Protein AF-A0A5B0M460-F1 (afdb_monomer_lite)

Secondary structure (DSSP, 8-state):
----------SSPPPPP---TTS-HHHHHHHHHHHHHHHS--------------------------SSGGG-SS---PPPHHHHHHHHTTT---

Organism: NCBI:txid56615

Radius of gyration: 22.81 Å; chains: 1; bounding box: 42×36×59 Å

InterPro domains:
  IPR020373 Alpha-ketoglutarate dehydrogenase component 4/YMR-31 [PF10937] (1-92)

Foldseek 3Di:
DDDDPDDPDDPDDDPDDADDPPDDPVCNVCVVVVVVCVVPVDPDDDDDDDDDDDPCPPCPPDPDDDPDPVPDPDDDDDDDPVVVCCVVVVNPDD

Structure (mmCIF, N/CA/C/O backbone):
data_AF-A0A5B0M460-F1
#
_entry.id   AF-A0A5B0M460-F1
#
loop_
_atom_site.group_PDB
_atom_site.id
_atom_site.type_symbol
_atom_site.label_atom_id
_atom_site.label_alt_id
_atom_site.label_comp_id
_atom_site.label_asym_id
_atom_site.label_entity_id
_atom_site.label_seq_id
_atom_site.pdbx_PDB_ins_code
_atom_site.Cartn_x
_atom_site.Cartn_y
_atom_site.Cartn_z
_atom_site.occupancy
_atom_site.B_iso_or_equiv
_atom_site.auth_seq_id
_atom_site.auth_comp_id
_atom_site.auth_asym_id
_atom_site.auth_atom_id
_atom_site.pdbx_PDB_model_num
ATOM 1 N N . MET A 1 1 ? 23.483 11.017 -13.595 1.00 55.34 1 MET A N 1
ATOM 2 C CA . MET A 1 1 ? 22.578 11.883 -12.805 1.00 55.34 1 MET A CA 1
ATOM 3 C C . MET A 1 1 ? 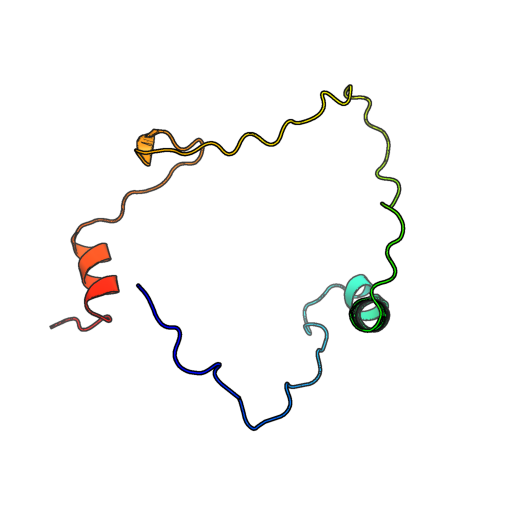21.159 11.689 -13.324 1.00 55.34 1 MET A C 1
ATOM 5 O O . MET A 1 1 ? 20.916 11.999 -14.481 1.00 55.34 1 MET A O 1
ATOM 9 N N . ILE A 1 2 ? 20.259 11.092 -12.536 1.00 64.81 2 ILE A N 1
ATOM 10 C CA . ILE A 1 2 ? 18.874 10.811 -12.959 1.00 64.81 2 ILE A CA 1
ATOM 11 C C . ILE A 1 2 ? 18.031 12.067 -12.716 1.00 64.81 2 ILE A C 1
ATOM 13 O O . ILE A 1 2 ? 18.000 12.589 -11.604 1.00 64.81 2 ILE A O 1
ATOM 17 N N . ARG A 1 3 ? 17.373 12.571 -13.764 1.00 67.19 3 ARG A N 1
ATOM 18 C CA . ARG A 1 3 ? 16.444 13.706 -13.694 1.00 67.19 3 ARG A CA 1
ATOM 19 C C . ARG A 1 3 ? 15.023 13.155 -13.697 1.00 67.19 3 ARG A C 1
ATOM 21 O O . ARG A 1 3 ? 14.593 12.585 -14.695 1.00 67.19 3 ARG A O 1
ATOM 28 N N . PHE A 1 4 ? 14.301 13.315 -12.594 1.00 69.00 4 PHE A N 1
ATOM 29 C CA . PHE A 1 4 ? 12.894 12.928 -12.525 1.00 69.00 4 PHE A CA 1
ATOM 30 C C . PHE A 1 4 ? 12.051 13.935 -13.318 1.00 69.00 4 PHE A C 1
ATOM 32 O O . PHE A 1 4 ? 11.805 15.049 -12.858 1.00 69.00 4 PHE A O 1
ATOM 39 N N . LEU A 1 5 ? 11.643 13.557 -14.531 1.00 63.31 5 LEU A N 1
ATOM 40 C CA . LEU A 1 5 ? 10.677 14.312 -15.327 1.00 63.31 5 LEU A CA 1
ATOM 41 C C . LEU A 1 5 ? 9.274 14.133 -14.726 1.00 63.31 5 LEU A C 1
ATOM 43 O O . LEU A 1 5 ? 8.813 13.003 -14.626 1.00 63.31 5 LEU A O 1
ATOM 47 N N . GLY A 1 6 ? 8.625 15.246 -14.364 1.00 65.19 6 GLY A N 1
ATOM 48 C CA . GLY A 1 6 ? 7.171 15.396 -14.195 1.00 65.19 6 GLY A CA 1
ATOM 49 C C . GLY A 1 6 ? 6.477 14.427 -13.227 1.00 65.19 6 GLY A C 1
ATOM 50 O O . GLY A 1 6 ? 6.263 13.256 -13.529 1.00 65.19 6 GLY A O 1
ATOM 51 N N . LYS A 1 7 ? 6.016 14.926 -12.073 1.00 69.62 7 LYS A N 1
ATOM 52 C CA . LYS A 1 7 ? 5.036 14.196 -11.250 1.00 69.62 7 LYS A CA 1
ATOM 53 C C . LYS A 1 7 ? 3.800 13.919 -12.118 1.00 69.62 7 LYS A C 1
ATOM 55 O O . LYS A 1 7 ? 3.296 14.840 -12.751 1.00 69.62 7 LYS A O 1
ATOM 60 N N . ARG A 1 8 ? 3.317 12.671 -12.150 1.00 68.50 8 ARG A N 1
ATOM 61 C CA . ARG A 1 8 ? 2.033 12.338 -12.788 1.00 68.50 8 ARG A CA 1
ATOM 62 C C . ARG A 1 8 ? 0.942 13.117 -12.051 1.00 68.50 8 ARG A C 1
ATOM 64 O O . ARG A 1 8 ? 0.659 12.811 -10.895 1.00 68.50 8 ARG A O 1
ATOM 71 N N . VAL A 1 9 ? 0.411 14.156 -12.688 1.00 64.19 9 VAL A N 1
ATOM 72 C CA . VAL A 1 9 ? -0.773 14.876 -12.219 1.00 64.19 9 VAL A CA 1
ATOM 73 C C . VAL A 1 9 ? -1.963 14.130 -12.801 1.00 64.19 9 VAL A C 1
ATOM 75 O O . VAL A 1 9 ? -2.077 14.004 -14.016 1.00 64.19 9 VAL A O 1
ATOM 78 N N . TYR A 1 10 ? -2.788 13.553 -11.935 1.00 68.38 10 TYR A N 1
ATOM 79 C CA . TYR A 1 10 ? -4.071 12.999 -12.345 1.00 68.38 10 TYR A CA 1
ATOM 80 C C . TYR A 1 10 ? -5.093 14.135 -12.274 1.00 68.38 10 TYR A C 1
ATOM 82 O O . TYR A 1 10 ? -5.258 14.733 -11.214 1.00 68.38 10 TYR A O 1
ATOM 90 N N . ASP A 1 11 ? -5.756 14.436 -13.391 1.00 71.31 11 ASP A N 1
ATOM 91 C CA . ASP A 1 11 ? -6.708 15.556 -13.494 1.00 71.31 11 ASP A CA 1
ATOM 92 C C . ASP A 1 11 ? -8.014 15.323 -12.713 1.00 71.31 11 ASP A C 1
ATOM 94 O O . ASP A 1 11 ? -8.810 16.243 -12.524 1.00 71.31 11 ASP A O 1
ATOM 98 N N . SER A 1 12 ? -8.257 14.098 -12.237 1.00 77.31 12 SER A N 1
ATOM 99 C CA . SER A 1 12 ? -9.439 13.760 -11.447 1.00 77.31 12 SER A CA 1
ATOM 100 C C . SER A 1 12 ? -9.157 13.826 -9.943 1.00 77.31 12 SER A C 1
ATOM 102 O O . SER A 1 12 ? -8.138 13.287 -9.495 1.00 77.31 12 SER A O 1
ATOM 104 N N . PRO A 1 13 ? -10.079 14.373 -9.130 1.00 74.81 13 PRO A N 1
ATOM 105 C CA . PRO A 1 13 ? -9.982 14.257 -7.683 1.00 74.81 13 PRO A CA 1
ATOM 106 C C . PRO A 1 13 ? -9.957 12.777 -7.285 1.00 74.81 13 PRO A C 1
ATOM 108 O O . PRO A 1 13 ? -10.717 11.969 -7.822 1.00 74.81 13 PRO A O 1
ATOM 111 N N . SER A 1 14 ? -9.076 12.418 -6.347 1.00 72.12 14 SER A N 1
ATOM 112 C CA . SER A 1 14 ? -9.044 11.061 -5.795 1.00 72.12 14 SER A CA 1
ATOM 113 C C . SER A 1 14 ? -10.436 10.690 -5.275 1.00 72.12 14 SER A C 1
ATOM 115 O O . SER A 1 14 ? -11.057 11.516 -4.595 1.00 72.12 14 SER A O 1
ATOM 117 N N . PRO A 1 15 ? -10.923 9.463 -5.536 1.00 76.56 15 PRO A N 1
ATOM 118 C CA . PRO A 1 15 ? -12.167 8.997 -4.945 1.00 76.56 15 PRO A CA 1
ATOM 119 C C . PRO A 1 15 ? -12.087 9.084 -3.418 1.00 76.56 15 PRO A C 1
ATOM 121 O O . PRO A 1 15 ? -11.011 8.953 -2.823 1.00 76.56 15 PRO A O 1
ATOM 124 N N . ALA A 1 16 ? -13.236 9.326 -2.784 1.00 80.50 16 ALA A N 1
ATOM 125 C CA . ALA A 1 16 ? -13.325 9.369 -1.334 1.00 80.50 16 ALA A CA 1
ATOM 126 C C . ALA A 1 16 ? -12.875 8.024 -0.747 1.00 80.50 16 ALA A C 1
ATOM 128 O O . ALA A 1 16 ? -13.313 6.962 -1.193 1.00 80.50 16 ALA A O 1
ATOM 129 N N . ALA A 1 17 ? -12.004 8.071 0.260 1.00 80.75 17 ALA A N 1
ATOM 130 C CA . ALA A 1 17 ? -11.607 6.876 0.986 1.00 80.75 17 ALA A CA 1
ATOM 131 C C . ALA A 1 17 ? -12.842 6.278 1.680 1.00 80.75 17 ALA A C 1
ATOM 133 O O . ALA A 1 17 ? -13.532 6.969 2.430 1.00 80.75 17 ALA A O 1
ATOM 134 N N . THR A 1 18 ? -13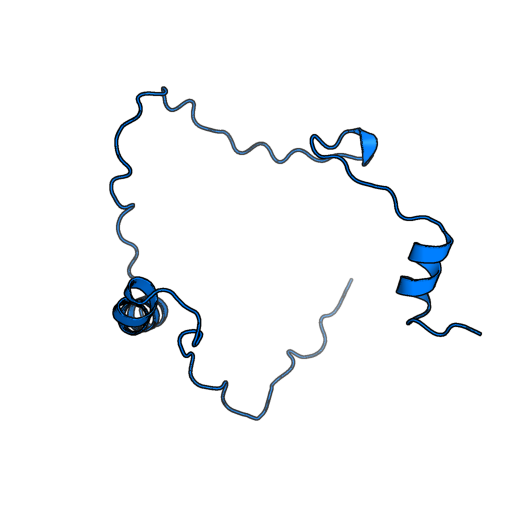.118 5.002 1.420 1.00 83.88 18 THR A N 1
ATOM 135 C CA . THR A 1 18 ? -14.236 4.247 2.003 1.00 83.88 18 THR A CA 1
ATOM 136 C C . THR A 1 18 ? -13.711 2.966 2.645 1.00 83.88 18 THR A C 1
ATOM 138 O O . THR A 1 18 ? -12.667 2.447 2.246 1.00 83.88 18 THR A O 1
ATOM 141 N N . SER A 1 19 ? -14.399 2.475 3.678 1.00 84.88 19 SER A N 1
ATOM 142 C CA . SER A 1 19 ? -14.061 1.192 4.293 1.00 84.88 19 SER A CA 1
ATOM 143 C C . SER A 1 19 ? -14.418 0.045 3.345 1.00 84.88 19 SER A C 1
ATOM 145 O O . SER A 1 19 ? -15.395 0.107 2.597 1.00 84.88 19 SER A O 1
ATOM 147 N N . HIS A 1 20 ? -13.617 -1.020 3.367 1.00 81.75 20 HIS A N 1
ATOM 148 C CA . HIS A 1 20 ? -13.871 -2.187 2.527 1.00 81.75 20 HIS A CA 1
ATOM 149 C C . HIS A 1 20 ? -15.191 -2.868 2.948 1.00 81.75 20 HIS A C 1
ATOM 151 O O . HIS A 1 20 ? -15.441 -2.996 4.150 1.00 81.75 20 HIS A O 1
ATOM 157 N N . PRO A 1 21 ? -16.029 -3.364 2.016 1.00 82.31 21 PRO A N 1
ATOM 158 C CA . PRO A 1 21 ? -17.318 -3.976 2.364 1.00 82.31 21 PRO A CA 1
ATOM 159 C C . PRO A 1 21 ? -17.179 -5.204 3.282 1.00 82.31 21 PRO A C 1
ATOM 161 O O . PRO A 1 21 ? -18.015 -5.428 4.156 1.00 82.31 21 PRO A O 1
ATOM 164 N N . LEU A 1 22 ? -16.082 -5.950 3.123 1.00 86.75 22 LEU A N 1
ATOM 165 C CA . LEU A 1 22 ? -15.713 -7.123 3.929 1.00 86.75 22 LEU A CA 1
ATOM 166 C C . LEU A 1 22 ? -14.914 -6.782 5.201 1.00 86.75 22 LEU A C 1
ATOM 168 O O . LEU A 1 22 ? -14.416 -7.685 5.867 1.00 86.75 22 LEU A O 1
ATOM 172 N N . ALA A 1 23 ? -14.732 -5.500 5.529 1.00 85.19 23 ALA A N 1
ATOM 173 C CA . ALA A 1 23 ? -14.033 -5.129 6.753 1.00 85.19 23 ALA A CA 1
ATOM 174 C C . ALA A 1 23 ? -14.845 -5.554 7.995 1.00 85.19 23 ALA A C 1
ATOM 176 O O . ALA A 1 23 ? -16.077 -5.474 7.970 1.00 85.19 23 ALA A O 1
ATOM 177 N N . PRO A 1 24 ? -14.183 -5.948 9.097 1.00 87.25 24 PRO A N 1
ATOM 178 C CA . PRO A 1 24 ? -14.849 -6.146 10.380 1.00 87.25 24 PRO A CA 1
ATOM 179 C C . PRO A 1 24 ? -15.626 -4.892 10.812 1.00 87.25 24 PRO A C 1
ATOM 181 O O . PRO A 1 24 ? -15.180 -3.766 10.572 1.00 87.25 24 PRO A O 1
ATOM 184 N N . GLU A 1 25 ? -16.775 -5.076 11.467 1.00 84.25 25 GLU A N 1
ATOM 185 C CA . GLU A 1 25 ? -17.673 -3.978 11.877 1.00 84.25 25 GLU A CA 1
ATOM 186 C C . GLU A 1 25 ? -16.971 -2.932 12.758 1.00 84.25 25 GLU A C 1
ATOM 188 O O . GLU A 1 25 ? -17.181 -1.725 12.617 1.00 84.25 25 GLU A O 1
ATOM 193 N N . GLU A 1 26 ? -16.040 -3.382 13.597 1.00 85.69 26 GLU A N 1
ATOM 194 C CA . GLU A 1 26 ? -15.199 -2.518 14.426 1.00 85.69 26 GLU A CA 1
ATOM 195 C C . GLU A 1 26 ? -14.404 -1.515 13.578 1.00 85.69 26 GLU A C 1
ATOM 197 O O . GLU A 1 26 ? -14.401 -0.316 13.864 1.00 85.69 26 GLU A O 1
ATOM 202 N N . VAL A 1 27 ? -13.803 -1.976 12.476 1.00 84.19 27 VAL A N 1
ATOM 203 C CA . VAL A 1 27 ? -13.021 -1.132 11.563 1.00 84.19 27 VAL A CA 1
ATOM 204 C C . VAL A 1 27 ? -13.932 -0.164 10.819 1.00 84.19 27 VAL A C 1
ATOM 206 O O . VAL A 1 27 ? -13.592 1.011 10.696 1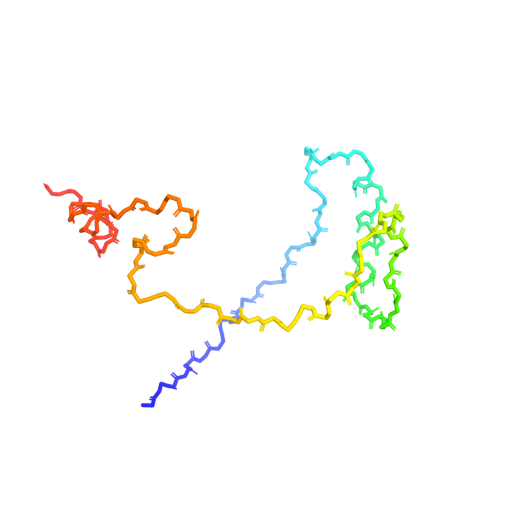.00 84.19 27 VAL A O 1
ATOM 209 N N . LYS A 1 28 ? -15.115 -0.612 10.377 1.00 85.25 28 LYS A N 1
ATOM 210 C CA . LYS A 1 28 ? -16.097 0.258 9.708 1.00 85.25 28 LYS A CA 1
ATOM 211 C C . LYS A 1 28 ? -16.516 1.424 10.604 1.00 85.25 28 LYS A C 1
ATOM 213 O O . LYS A 1 28 ? -16.560 2.557 10.132 1.00 85.25 28 LYS A O 1
ATOM 218 N N . SER A 1 29 ? -16.749 1.161 11.891 1.00 86.81 29 SER A N 1
ATOM 219 C CA . SER A 1 29 ? -17.169 2.186 12.855 1.00 86.81 29 SER A CA 1
ATOM 220 C C . SER A 1 29 ? -16.083 3.231 13.153 1.00 86.81 29 SER A C 1
ATOM 222 O O . SER A 1 29 ? -16.393 4.404 13.348 1.00 86.81 29 SER A O 1
ATOM 224 N N . LYS A 1 30 ? -14.803 2.829 13.158 1.00 88.56 30 LYS A N 1
ATOM 225 C CA . LYS A 1 30 ? -13.658 3.701 13.485 1.00 88.56 30 LYS A CA 1
ATOM 226 C C . LYS A 1 30 ? -13.018 4.365 12.266 1.00 88.56 30 LYS A C 1
ATOM 228 O O . LYS A 1 30 ? -12.220 5.290 12.416 1.00 88.56 30 LYS A O 1
ATOM 233 N N . PHE A 1 31 ? -13.369 3.932 11.057 1.00 88.38 31 PHE A N 1
ATOM 234 C CA . PHE A 1 31 ? -12.756 4.414 9.820 1.00 88.38 31 PHE A CA 1
ATOM 235 C C . PHE A 1 31 ? -12.933 5.925 9.612 1.00 88.38 31 PHE A C 1
ATOM 237 O O . PHE A 1 31 ? -12.002 6.611 9.194 1.00 88.38 31 PHE A O 1
ATOM 244 N N . SER A 1 32 ? -14.094 6.481 9.969 1.00 85.94 32 SER A N 1
ATOM 245 C CA . SER A 1 32 ? -14.327 7.927 9.877 1.00 85.94 32 SER A CA 1
ATOM 246 C C . SER A 1 32 ? -13.394 8.738 10.774 1.00 85.94 32 SER A C 1
ATOM 248 O O . SER A 1 32 ? -13.001 9.845 10.412 1.00 85.94 32 SER A O 1
ATOM 250 N N . ASP A 1 33 ? -13.035 8.201 11.938 1.00 85.75 33 ASP A N 1
ATOM 251 C CA . ASP A 1 33 ? -12.144 8.872 12.883 1.00 85.75 33 ASP A CA 1
ATOM 252 C C . ASP A 1 33 ? -10.683 8.752 12.442 1.00 85.75 33 ASP A C 1
ATOM 254 O O . ASP A 1 33 ? -9.930 9.722 12.535 1.00 85.75 33 ASP A O 1
ATOM 258 N N . PHE A 1 34 ? -10.314 7.621 11.837 1.00 85.31 34 PHE A N 1
ATOM 259 C CA . PHE A 1 34 ? -9.027 7.453 11.162 1.00 85.31 34 PHE A CA 1
ATOM 260 C C . PHE A 1 34 ? -8.813 8.496 10.053 1.00 85.31 34 PHE A C 1
ATOM 262 O O . PHE A 1 34 ? -7.760 9.133 9.992 1.00 85.31 34 PHE A O 1
ATOM 269 N N . LEU A 1 35 ? -9.830 8.756 9.223 1.00 85.75 35 LEU A N 1
ATOM 270 C CA . LEU A 1 35 ? -9.737 9.784 8.180 1.00 85.75 35 LEU A CA 1
ATOM 271 C C . LEU A 1 35 ? -9.554 11.200 8.748 1.00 85.75 35 LEU A C 1
ATOM 273 O O . LEU A 1 35 ? -8.894 12.032 8.124 1.00 85.75 35 LEU A O 1
ATOM 277 N N . LYS A 1 36 ? -10.115 11.495 9.927 1.00 85.00 36 LYS A N 1
ATOM 278 C CA . LYS A 1 36 ? -9.914 12.789 10.604 1.00 85.00 36 LYS A CA 1
ATOM 279 C C . LYS A 1 36 ? -8.478 12.929 11.116 1.00 85.00 36 LYS A C 1
ATOM 281 O O . LYS A 1 36 ? -7.894 13.999 10.962 1.00 85.00 36 LYS A O 1
ATOM 286 N N . LEU A 1 37 ? -7.899 11.851 11.649 1.00 83.50 37 LEU A N 1
ATOM 287 C CA . LEU A 1 37 ? -6.510 11.813 12.126 1.00 83.50 37 LEU A CA 1
ATOM 288 C C . LEU A 1 37 ? -5.497 12.043 10.995 1.00 83.50 37 LEU A C 1
ATOM 290 O O . LEU A 1 37 ? -4.509 12.743 11.191 1.00 83.50 37 LEU A O 1
ATOM 294 N N . GLN A 1 38 ? -5.761 11.529 9.790 1.00 79.50 38 GLN A N 1
ATOM 295 C CA . GLN A 1 38 ? -4.891 11.761 8.629 1.00 79.50 38 GLN A CA 1
ATOM 296 C C . GLN A 1 38 ? -4.899 13.217 8.139 1.00 79.50 38 GLN A C 1
ATOM 298 O O . GLN A 1 38 ? -3.896 13.690 7.610 1.00 79.50 38 GLN A O 1
ATOM 303 N N . LYS A 1 39 ? -6.019 13.937 8.302 1.00 79.12 39 LYS A N 1
ATOM 304 C CA . LYS A 1 39 ? -6.147 15.338 7.862 1.00 79.12 39 LYS A CA 1
ATOM 305 C C . LYS A 1 39 ? -5.448 16.332 8.785 1.00 79.12 39 LYS A C 1
ATOM 307 O O . LYS A 1 39 ? -5.117 17.427 8.344 1.00 79.12 39 LYS A O 1
ATOM 312 N N . ASN A 1 40 ? -5.249 15.971 10.048 1.00 72.12 40 ASN A N 1
ATOM 313 C CA . ASN A 1 40 ? -4.555 16.801 11.020 1.00 72.12 40 ASN A CA 1
ATOM 314 C C . ASN A 1 40 ? -3.693 15.899 11.915 1.00 72.12 40 ASN A C 1
ATOM 316 O O . ASN A 1 40 ? -4.150 15.509 12.993 1.00 72.12 40 ASN A O 1
ATOM 320 N N . PRO A 1 41 ? -2.486 15.513 11.457 1.00 62.00 41 PRO A N 1
ATOM 321 C CA . PRO A 1 41 ? -1.606 14.650 12.228 1.00 62.00 41 PRO A CA 1
ATOM 322 C C . PRO A 1 41 ? -1.129 15.405 13.473 1.00 62.00 41 PRO A C 1
ATOM 324 O O . PRO A 1 41 ? -0.175 16.178 13.434 1.00 62.00 41 PRO A O 1
ATOM 327 N N . GLN A 1 42 ? -1.822 15.196 14.590 1.00 60.81 42 GLN A N 1
ATOM 328 C CA . GLN A 1 42 ? -1.352 15.615 15.903 1.00 60.81 42 GLN A CA 1
ATOM 329 C C . GLN A 1 42 ? -0.285 14.615 16.370 1.00 60.81 42 GLN A C 1
ATOM 331 O O . GLN A 1 42 ? -0.534 13.406 16.340 1.00 60.81 42 GLN A O 1
ATOM 336 N N . PRO A 1 43 ? 0.901 15.070 16.802 1.00 61.84 43 PRO A N 1
ATOM 337 C CA . PRO A 1 43 ? 1.945 14.176 17.273 1.00 61.84 43 PRO A CA 1
ATOM 338 C C . PRO A 1 43 ? 1.637 13.771 18.715 1.00 61.84 43 PRO A C 1
ATOM 340 O O . PRO A 1 43 ? 2.140 14.403 19.635 1.00 61.84 43 PRO A O 1
ATOM 343 N N . VAL A 1 44 ? 0.809 12.747 18.947 1.00 52.50 44 VAL A N 1
ATOM 344 C CA . VAL A 1 44 ? 0.603 12.249 20.316 1.00 52.50 44 VAL A CA 1
ATOM 345 C C . VAL A 1 44 ? 0.317 10.750 20.435 1.00 52.50 44 VAL A C 1
ATOM 347 O O . VAL A 1 44 ? -0.664 10.226 19.919 1.00 52.50 44 VAL A O 1
ATOM 350 N N . HIS A 1 45 ? 1.184 10.150 21.255 1.00 49.75 45 HIS A N 1
ATOM 351 C CA . HIS A 1 45 ? 0.998 9.036 22.185 1.00 49.75 45 HIS A CA 1
ATOM 352 C C . HIS A 1 45 ? 0.698 7.634 21.636 1.00 49.75 45 HIS A C 1
ATOM 354 O O . HIS A 1 45 ? -0.433 7.239 21.364 1.00 49.75 45 HIS A O 1
ATOM 360 N N . SER A 1 46 ? 1.773 6.842 21.638 1.00 47.66 46 SER A N 1
ATOM 361 C CA . SER A 1 46 ? 1.802 5.388 21.754 1.00 47.66 46 SER A CA 1
ATOM 362 C C . SER A 1 46 ? 0.723 4.895 22.723 1.00 47.66 46 SER A C 1
ATOM 364 O O . SER A 1 46 ? 0.739 5.222 23.910 1.00 47.66 46 SER A O 1
ATOM 366 N N . SER A 1 47 ? -0.228 4.117 22.214 1.00 54.34 47 SER A N 1
ATOM 367 C CA . SER A 1 47 ? -1.218 3.423 23.039 1.00 54.34 47 SER A CA 1
ATOM 368 C C . SER A 1 47 ? -0.527 2.395 23.954 1.00 54.34 47 SER A C 1
ATOM 370 O O . SER A 1 47 ? 0.496 1.833 23.554 1.00 54.34 47 SER A O 1
ATOM 372 N N . PRO A 1 48 ? -1.047 2.126 25.167 1.00 53.53 48 PRO A N 1
ATOM 373 C CA . PRO A 1 48 ? -0.432 1.187 26.094 1.00 53.53 48 PRO A CA 1
ATOM 374 C C . PRO A 1 48 ? -0.654 -0.244 25.593 1.00 53.53 48 PRO A C 1
ATOM 376 O O . PRO A 1 48 ? -1.712 -0.834 25.799 1.00 53.53 48 PRO A O 1
ATOM 379 N N . SER A 1 49 ? 0.347 -0.811 24.920 1.00 50.25 49 SER A N 1
ATOM 380 C CA . SER A 1 49 ? 0.434 -2.254 24.728 1.00 50.25 49 SER A CA 1
ATOM 381 C C . SER A 1 49 ? 0.686 -2.905 26.087 1.00 50.25 49 SER A C 1
ATOM 383 O O . SER A 1 49 ? 1.643 -2.565 26.785 1.00 50.25 49 SER A O 1
ATOM 385 N N . SER A 1 50 ? -0.209 -3.817 26.449 1.00 48.81 50 SER A N 1
ATOM 386 C CA . SER A 1 50 ? -0.150 -4.705 27.602 1.00 48.81 50 SER A CA 1
ATOM 387 C C . SER A 1 50 ? 1.260 -5.245 27.858 1.00 48.81 50 SER A C 1
ATOM 389 O O . SER A 1 50 ? 1.963 -5.715 26.967 1.00 48.81 50 SER A O 1
ATOM 391 N N . SER A 1 51 ? 1.659 -5.155 29.121 1.00 50.88 51 SER A N 1
ATOM 392 C CA . SER A 1 51 ? 2.943 -5.570 29.666 1.00 50.88 51 SER A CA 1
ATOM 393 C C . SER A 1 51 ? 3.261 -7.045 29.397 1.00 50.88 51 SER A C 1
ATOM 395 O O . SER A 1 51 ? 2.664 -7.927 30.012 1.00 50.88 51 SER A O 1
ATOM 397 N N . SER A 1 52 ? 4.293 -7.308 28.596 1.00 46.59 52 SER A N 1
ATOM 398 C CA . SER A 1 52 ? 5.201 -8.428 28.849 1.00 46.59 52 SER A CA 1
ATOM 399 C C . SER A 1 52 ? 6.581 -7.852 29.134 1.00 46.59 52 SER A C 1
ATOM 401 O O . SER A 1 52 ? 7.147 -7.144 28.301 1.00 46.59 52 SER A O 1
ATOM 403 N N . SER A 1 53 ? 7.106 -8.107 30.330 1.00 53.44 53 SER A N 1
ATOM 404 C CA . SER A 1 53 ? 8.442 -7.678 30.723 1.00 53.44 53 SER A CA 1
ATOM 405 C C . SER A 1 53 ? 9.496 -8.433 29.913 1.00 53.44 53 SER A C 1
ATOM 407 O O . SER A 1 53 ? 9.952 -9.509 30.292 1.00 53.44 53 SER A O 1
ATOM 409 N N . THR A 1 54 ? 9.922 -7.848 28.808 1.00 54.09 54 THR A N 1
ATOM 410 C CA . THR A 1 54 ? 11.223 -8.132 28.212 1.00 54.09 54 THR A CA 1
ATOM 411 C C . THR A 1 54 ? 11.974 -6.820 28.226 1.00 54.09 54 THR A C 1
ATOM 413 O O . THR A 1 54 ? 11.499 -5.833 27.667 1.00 54.09 54 THR A O 1
ATOM 416 N N . GLN A 1 55 ? 13.092 -6.794 28.955 1.00 46.78 55 GLN A N 1
ATOM 417 C CA . GLN A 1 55 ? 13.986 -5.646 29.045 1.00 46.78 55 GLN A CA 1
ATOM 418 C C . GLN A 1 55 ? 14.134 -4.994 27.668 1.00 46.78 55 GLN A C 1
ATOM 420 O O . GLN A 1 55 ? 14.488 -5.666 26.698 1.00 46.78 55 GLN A O 1
ATOM 425 N N . ALA A 1 56 ? 13.855 -3.694 27.590 1.00 47.94 56 ALA A N 1
ATOM 426 C CA . ALA A 1 56 ? 14.129 -2.899 26.408 1.00 47.94 56 ALA A CA 1
ATOM 427 C C . ALA A 1 56 ? 15.652 -2.800 26.235 1.00 47.94 56 ALA A C 1
ATOM 429 O O . ALA A 1 56 ? 16.285 -1.826 26.637 1.00 47.94 56 ALA A O 1
ATOM 430 N N . SER A 1 57 ? 16.253 -3.833 25.643 1.00 55.81 57 SER A N 1
ATOM 431 C CA . SER A 1 57 ? 17.477 -3.645 24.885 1.00 55.81 57 SER A CA 1
ATOM 432 C C . SER A 1 57 ? 17.085 -2.702 23.765 1.00 55.81 57 SER A C 1
ATOM 434 O O . SER A 1 57 ? 16.233 -3.047 22.947 1.00 55.81 57 SER A O 1
ATOM 436 N N . GLN A 1 58 ? 17.605 -1.476 23.800 1.00 54.03 58 GLN A N 1
ATOM 437 C CA . GLN A 1 58 ? 17.413 -0.511 22.730 1.00 54.03 58 GLN A CA 1
ATOM 438 C C . GLN A 1 58 ? 17.763 -1.221 21.425 1.00 54.03 58 GLN A C 1
ATOM 440 O O . GLN A 1 58 ? 18.935 -1.509 21.168 1.00 54.03 58 GLN A O 1
ATOM 445 N N . SER A 1 59 ? 16.746 -1.572 20.635 1.00 57.91 59 SER A N 1
ATOM 446 C CA . SER A 1 59 ? 16.941 -2.192 19.337 1.00 57.91 59 SER A CA 1
ATOM 447 C C . SER A 1 59 ? 17.548 -1.116 18.459 1.00 57.91 59 SER A C 1
ATOM 449 O O . SER A 1 59 ? 16.853 -0.319 17.833 1.00 57.91 59 SER A O 1
ATOM 451 N N . LYS A 1 60 ? 18.876 -1.037 18.488 1.00 62.84 60 LYS A N 1
ATOM 452 C CA . LYS A 1 60 ? 19.665 -0.356 17.480 1.00 62.84 60 LYS A CA 1
ATOM 453 C C . LYS A 1 60 ? 19.245 -1.038 16.190 1.00 62.84 60 LYS A C 1
ATOM 455 O O . LYS A 1 60 ? 19.615 -2.190 15.981 1.00 62.84 60 LYS A O 1
ATOM 460 N N . GLU A 1 61 ? 18.361 -0.396 15.436 1.00 64.75 61 GLU A N 1
ATOM 461 C CA . GLU A 1 61 ? 17.829 -0.915 14.186 1.00 64.75 61 GLU A CA 1
ATOM 462 C C . GLU A 1 61 ? 19.033 -1.121 13.265 1.00 64.75 61 GLU A C 1
ATOM 464 O O . GLU A 1 61 ? 19.612 -0.179 12.726 1.00 64.75 61 G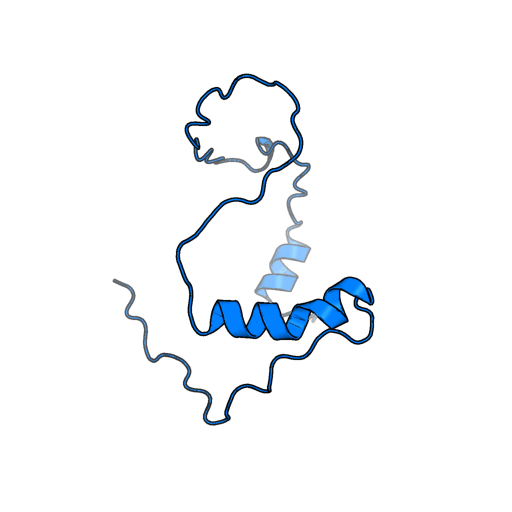LU A O 1
ATOM 469 N N . ARG A 1 62 ? 19.539 -2.356 13.228 1.00 70.31 62 ARG A N 1
ATOM 470 C CA . ARG A 1 62 ? 20.647 -2.724 12.360 1.00 70.31 62 ARG A CA 1
ATOM 471 C C . ARG A 1 62 ? 20.006 -3.099 11.044 1.00 70.31 62 ARG A C 1
ATOM 473 O O . ARG A 1 62 ? 19.352 -4.133 10.954 1.00 70.31 62 ARG A O 1
ATOM 480 N N . VAL A 1 63 ? 20.183 -2.244 10.045 1.00 74.19 63 VAL A N 1
ATOM 481 C CA . VAL A 1 63 ? 19.875 -2.609 8.667 1.00 74.19 63 VAL A CA 1
ATOM 482 C C . VAL A 1 63 ? 20.863 -3.704 8.277 1.00 74.19 63 VAL A C 1
ATOM 484 O O . VAL A 1 63 ? 22.067 -3.460 8.191 1.00 74.19 63 VAL A O 1
ATOM 487 N N . LEU A 1 64 ? 20.352 -4.921 8.133 1.00 76.06 64 LEU A N 1
ATOM 488 C CA . LEU A 1 64 ? 21.104 -6.056 7.623 1.00 76.06 64 LEU A CA 1
ATOM 489 C C . LEU A 1 64 ? 20.974 -6.031 6.102 1.00 76.06 64 LEU A C 1
ATOM 491 O O . LEU A 1 64 ? 19.867 -6.109 5.568 1.00 76.06 64 LEU A O 1
ATOM 495 N N . TRP A 1 65 ? 22.105 -5.859 5.429 1.00 81.12 65 TRP A N 1
ATOM 496 C CA . TRP A 1 65 ? 22.217 -6.003 3.984 1.00 81.12 65 TRP A CA 1
ATOM 497 C C . TRP A 1 65 ? 22.731 -7.409 3.707 1.00 81.12 65 TRP A C 1
ATOM 499 O O . TRP A 1 65 ? 23.670 -7.850 4.368 1.00 81.12 65 TRP A O 1
ATOM 509 N N . TYR A 1 66 ? 22.094 -8.089 2.764 1.00 82.19 66 TYR A N 1
ATOM 510 C CA . TYR A 1 66 ? 22.478 -9.419 2.315 1.00 82.19 66 TYR A CA 1
ATOM 511 C C . TYR A 1 66 ? 22.883 -9.308 0.853 1.00 82.19 66 TYR A C 1
ATOM 513 O O . TYR A 1 66 ? 22.109 -8.781 0.048 1.00 82.19 66 TYR A O 1
ATOM 521 N N . ASP A 1 67 ? 24.085 -9.774 0.530 1.00 81.88 67 ASP A N 1
ATOM 522 C CA . ASP A 1 67 ? 24.577 -9.784 -0.850 1.00 81.88 67 ASP A CA 1
ATOM 523 C C . ASP A 1 67 ? 24.050 -11.011 -1.610 1.00 81.88 67 ASP A C 1
ATOM 525 O O . ASP A 1 67 ? 23.811 -10.941 -2.817 1.00 81.88 67 ASP A O 1
ATOM 529 N N . ASP A 1 68 ? 23.813 -12.119 -0.898 1.00 81.12 68 ASP A N 1
ATOM 530 C CA . ASP A 1 68 ? 23.272 -13.361 -1.445 1.00 81.12 68 ASP A CA 1
ATOM 531 C C . ASP A 1 68 ? 21.876 -13.660 -0.856 1.00 81.12 68 ASP A C 1
ATOM 533 O O . ASP A 1 68 ? 21.709 -13.679 0.369 1.00 81.12 68 ASP A O 1
ATOM 537 N N . PRO A 1 69 ? 20.850 -13.937 -1.687 1.00 79.44 69 PRO A N 1
ATOM 538 C CA . PRO A 1 69 ? 19.554 -14.413 -1.210 1.00 79.44 69 PRO A CA 1
ATOM 539 C C . PRO A 1 69 ? 19.608 -15.688 -0.350 1.00 79.44 69 PRO A C 1
ATOM 541 O O . PRO A 1 69 ? 18.657 -15.936 0.390 1.00 79.44 69 PRO A O 1
ATOM 544 N N . SER A 1 70 ? 20.679 -16.489 -0.422 1.00 80.69 70 SER A N 1
ATOM 545 C CA . SER A 1 70 ? 20.870 -17.668 0.438 1.00 80.69 70 SER A CA 1
ATOM 546 C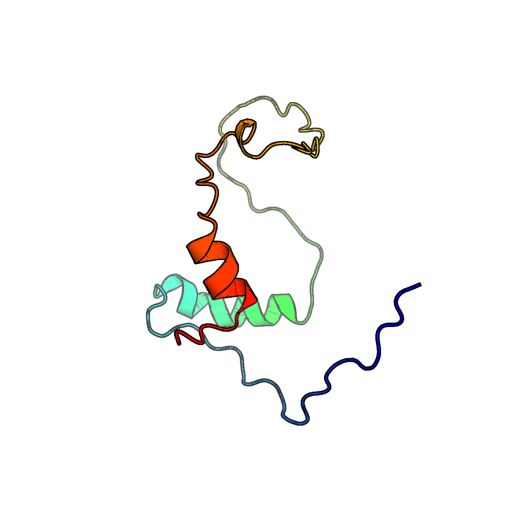 C . SER A 1 70 ? 21.058 -17.320 1.922 1.00 80.69 70 SER A C 1
ATOM 548 O O . SER A 1 70 ? 20.783 -18.148 2.792 1.00 80.69 70 SER A O 1
ATOM 550 N N . GLU A 1 71 ? 21.466 -16.086 2.223 1.00 82.38 71 GLU A N 1
ATOM 551 C CA . GLU A 1 71 ? 21.692 -15.591 3.584 1.00 82.38 71 GLU A CA 1
ATOM 552 C C . GLU A 1 71 ? 20.412 -15.052 4.242 1.00 82.38 71 GLU A C 1
ATOM 554 O O . GLU A 1 71 ? 20.407 -14.695 5.426 1.00 82.38 71 GLU A O 1
ATOM 559 N N . LEU A 1 72 ? 19.309 -14.990 3.488 1.00 82.00 72 LEU A N 1
ATOM 560 C CA . LEU A 1 72 ? 18.041 -14.484 3.987 1.00 82.00 72 LEU A CA 1
ATOM 561 C C . LEU A 1 72 ? 17.448 -15.452 5.023 1.00 82.00 72 LEU A C 1
ATOM 563 O O . LEU A 1 72 ? 17.370 -16.659 4.790 1.00 82.00 72 LEU A O 1
ATOM 567 N N . PRO A 1 73 ? 16.941 -14.938 6.157 1.00 81.88 73 PRO A N 1
ATOM 568 C CA . PRO A 1 73 ? 16.347 -15.775 7.198 1.00 81.88 73 PRO A CA 1
ATOM 569 C C . PRO A 1 73 ? 15.001 -16.389 6.778 1.00 81.88 73 PRO A C 1
ATOM 571 O O . PRO A 1 73 ? 14.457 -17.236 7.485 1.00 81.88 73 PRO A O 1
ATOM 574 N N . TRP A 1 74 ? 14.443 -15.961 5.643 1.00 80.38 74 TRP A N 1
ATOM 575 C CA . TRP A 1 74 ? 13.265 -16.556 5.025 1.00 80.38 74 TRP A CA 1
ATOM 576 C C . TRP A 1 74 ? 13.652 -17.307 3.753 1.00 80.38 74 TRP A C 1
ATOM 578 O O . TRP A 1 74 ? 14.551 -16.901 3.024 1.00 80.38 74 TRP A O 1
ATOM 588 N N . ASN A 1 75 ? 12.916 -18.380 3.458 1.00 78.38 75 ASN A N 1
ATOM 589 C CA . ASN A 1 75 ? 13.115 -19.178 2.251 1.00 78.38 75 ASN A CA 1
ATOM 590 C C . ASN A 1 75 ? 12.774 -18.358 1.000 1.00 78.38 75 ASN A C 1
ATOM 592 O O . ASN A 1 75 ? 11.630 -18.347 0.539 1.00 78.38 75 ASN A O 1
ATOM 596 N N . TYR A 1 76 ? 13.769 -17.666 0.457 1.00 80.62 76 TYR A N 1
ATOM 597 C CA . TYR A 1 76 ? 13.671 -17.003 -0.828 1.00 80.62 76 TYR A CA 1
ATOM 598 C C . TYR A 1 76 ? 13.919 -18.026 -1.938 1.00 80.62 76 TYR A C 1
ATOM 600 O O . TYR A 1 76 ? 14.995 -18.613 -2.035 1.00 80.62 76 TYR A O 1
ATOM 608 N N . LYS A 1 77 ? 12.907 -18.269 -2.776 1.00 81.31 77 LYS A N 1
ATOM 609 C CA . LYS A 1 77 ? 13.071 -19.095 -3.974 1.00 81.31 77 LYS A CA 1
ATOM 610 C C . LYS A 1 77 ? 13.607 -18.222 -5.097 1.00 81.31 77 LYS A C 1
ATOM 612 O O . LYS A 1 77 ? 12.889 -17.350 -5.582 1.00 81.31 77 LYS A O 1
ATOM 617 N N . THR A 1 78 ? 14.846 -18.473 -5.506 1.00 82.06 78 THR A N 1
ATOM 618 C CA . THR A 1 78 ? 15.430 -17.812 -6.672 1.00 82.06 78 THR A CA 1
ATOM 619 C C . THR A 1 78 ? 14.608 -18.171 -7.911 1.00 82.06 78 THR A C 1
ATOM 621 O O . THR A 1 78 ? 14.444 -19.365 -8.187 1.00 82.06 78 THR A O 1
ATOM 624 N N . PRO A 1 79 ? 14.066 -17.181 -8.640 1.00 82.69 79 PRO A N 1
ATOM 625 C CA . PRO A 1 79 ? 13.296 -17.453 -9.842 1.00 82.69 79 PRO A CA 1
ATOM 626 C C . PRO A 1 79 ? 14.180 -18.105 -10.910 1.00 82.69 79 PRO A C 1
ATOM 628 O O . PRO A 1 79 ? 15.362 -17.788 -11.060 1.00 82.69 79 PRO A O 1
ATOM 631 N N . SER A 1 80 ? 13.595 -19.036 -11.651 1.00 85.88 80 SER A N 1
ATOM 632 C CA . SER A 1 80 ? 14.214 -19.694 -12.798 1.00 85.88 80 SER A CA 1
ATOM 633 C C . SER A 1 80 ? 14.415 -18.719 -13.963 1.00 85.88 80 SER A C 1
ATOM 635 O O . SER A 1 80 ? 13.700 -17.723 -14.085 1.00 85.88 80 SER A O 1
ATOM 637 N N . SER A 1 81 ? 15.354 -19.023 -14.869 1.00 82.69 81 SER A N 1
ATOM 638 C CA . SER A 1 81 ? 15.613 -18.182 -16.056 1.00 82.69 81 SER A CA 1
ATOM 639 C C . SER A 1 81 ? 14.340 -17.916 -16.862 1.00 82.69 81 SER A C 1
ATOM 641 O O . SER A 1 81 ? 14.102 -16.789 -17.281 1.00 82.69 81 SER A O 1
ATOM 643 N N . SER A 1 82 ? 13.471 -18.920 -17.000 1.00 83.12 82 SER A N 1
ATOM 644 C CA . SER A 1 82 ? 12.194 -18.784 -17.703 1.00 83.12 82 SER A CA 1
ATOM 645 C C . SER A 1 82 ? 11.215 -17.838 -17.003 1.00 83.12 82 SER A C 1
ATOM 647 O O . SER A 1 82 ? 10.494 -17.104 -17.670 1.00 83.12 82 SER A O 1
ATOM 649 N N . GLU A 1 83 ? 11.183 -17.820 -15.667 1.00 83.12 83 GLU A N 1
ATOM 650 C CA . GLU A 1 83 ? 10.350 -16.871 -14.914 1.00 83.12 83 GLU A CA 1
ATOM 651 C C . GLU A 1 83 ? 10.884 -15.443 -15.061 1.00 83.12 83 GLU A C 1
ATOM 653 O O . GLU A 1 83 ? 10.109 -14.507 -15.258 1.00 83.12 83 GLU A O 1
ATOM 658 N N . ILE A 1 84 ? 12.209 -15.283 -15.027 1.00 82.81 84 ILE A N 1
ATOM 659 C CA . ILE A 1 84 ? 12.875 -13.990 -15.214 1.00 82.81 84 ILE A CA 1
ATOM 660 C C . ILE A 1 84 ? 12.598 -13.447 -16.621 1.00 82.81 84 ILE A C 1
ATOM 662 O O . ILE A 1 84 ? 12.248 -12.277 -16.778 1.00 82.81 84 ILE A O 1
ATOM 666 N N . GLU A 1 85 ? 12.704 -14.292 -17.646 1.00 83.25 85 GLU A N 1
ATOM 667 C CA . GLU A 1 85 ? 12.396 -13.934 -19.031 1.00 83.25 85 GLU A CA 1
ATOM 668 C C . GLU A 1 85 ? 10.921 -13.593 -19.234 1.00 83.25 85 GLU A C 1
ATOM 670 O O . GLU A 1 85 ? 10.618 -12.661 -19.972 1.00 83.25 85 GLU A O 1
ATOM 675 N N . LEU A 1 86 ? 9.996 -14.276 -18.556 1.00 82.88 86 LEU A N 1
ATOM 676 C CA . LEU A 1 86 ? 8.568 -13.978 -18.664 1.00 82.88 86 LEU A CA 1
ATOM 677 C C . LEU A 1 86 ? 8.221 -12.604 -18.0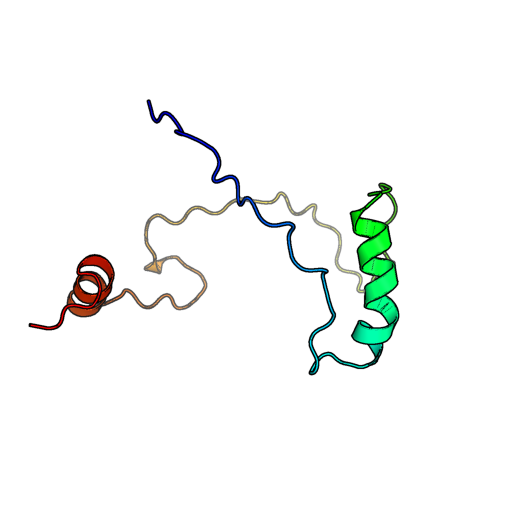68 1.00 82.88 86 LEU A C 1
ATOM 679 O O . LEU A 1 86 ? 7.449 -11.846 -18.661 1.00 82.88 86 LEU A O 1
ATOM 683 N N . VAL A 1 87 ? 8.817 -12.271 -16.918 1.00 79.81 87 VAL A N 1
ATOM 684 C CA . VAL A 1 87 ? 8.650 -10.968 -16.254 1.00 79.81 87 VAL A CA 1
ATOM 685 C C . VAL A 1 87 ? 9.296 -9.852 -17.077 1.00 79.81 87 VAL A C 1
ATOM 687 O O . VAL A 1 87 ? 8.665 -8.823 -17.322 1.00 79.81 87 VAL A O 1
ATOM 690 N N . ASN A 1 88 ? 10.526 -10.060 -17.553 1.00 80.75 88 ASN A N 1
ATOM 691 C CA . ASN A 1 88 ? 11.265 -9.057 -18.325 1.00 80.75 88 ASN A CA 1
ATOM 692 C C . ASN A 1 88 ? 10.738 -8.907 -19.761 1.00 80.75 88 ASN A C 1
ATOM 694 O O . ASN A 1 88 ? 10.782 -7.820 -20.331 1.00 80.75 88 ASN A O 1
ATOM 698 N N . GLY A 1 89 ? 10.227 -9.992 -20.340 1.00 75.50 89 GLY A N 1
ATOM 699 C CA . GLY A 1 89 ? 9.676 -10.068 -21.692 1.00 75.50 89 GLY A CA 1
ATOM 700 C C . GLY A 1 89 ? 8.222 -9.608 -21.807 1.00 75.50 89 GLY A C 1
ATOM 701 O O . GLY A 1 89 ? 7.636 -9.716 -22.884 1.00 75.50 89 GLY A O 1
ATOM 702 N N . GLY A 1 90 ? 7.616 -9.108 -20.723 1.00 69.00 90 GLY A N 1
ATOM 703 C CA . GLY A 1 90 ? 6.255 -8.566 -20.740 1.00 69.00 90 GLY A CA 1
ATOM 704 C C . GLY A 1 90 ? 5.167 -9.607 -21.025 1.00 69.00 90 GLY A C 1
ATOM 705 O O . GLY A 1 90 ? 4.114 -9.252 -21.549 1.00 69.00 90 GLY A O 1
ATOM 706 N N . GLY A 1 91 ? 5.413 -10.884 -20.714 1.00 60.81 91 GLY A N 1
ATOM 707 C CA . GLY A 1 91 ? 4.430 -11.958 -20.882 1.00 60.81 91 GLY A CA 1
ATOM 708 C C . GLY A 1 91 ? 4.126 -12.367 -22.330 1.00 60.81 91 GLY A C 1
ATOM 709 O O . GLY A 1 91 ? 3.148 -13.080 -22.552 1.00 60.81 91 GLY A O 1
ATOM 710 N N . VAL A 1 92 ? 4.926 -11.954 -23.322 1.00 54.88 92 VAL A N 1
ATOM 711 C CA . VAL A 1 92 ? 4.754 -12.421 -24.709 1.00 54.88 92 VAL A CA 1
ATOM 712 C C . VAL A 1 92 ? 5.354 -13.818 -24.848 1.00 54.88 92 VAL A C 1
ATOM 714 O O . VAL A 1 92 ? 6.531 -13.986 -25.159 1.00 54.88 92 VAL A O 1
ATOM 717 N N . ILE A 1 93 ? 4.519 -14.824 -24.611 1.00 58.00 93 ILE A N 1
ATOM 718 C CA . ILE A 1 93 ? 4.784 -16.210 -24.994 1.00 58.00 93 ILE A CA 1
ATOM 719 C C . ILE A 1 93 ? 4.684 -16.253 -26.527 1.00 58.00 93 ILE A C 1
ATOM 721 O O . ILE A 1 93 ? 3.631 -15.922 -27.077 1.00 58.00 93 ILE A O 1
ATOM 725 N N . ARG A 1 94 ? 5.785 -16.566 -27.214 1.00 51.75 94 ARG A N 1
ATOM 726 C CA . ARG A 1 94 ? 5.812 -16.801 -28.666 1.00 51.75 94 ARG A CA 1
ATOM 727 C C . ARG A 1 94 ? 5.801 -18.291 -28.943 1.00 51.75 94 ARG A C 1
ATOM 729 O O . ARG A 1 94 ? 6.525 -18.998 -28.210 1.00 51.75 94 ARG A O 1
#

pLDDT: mean 72.51, std 12.73, range [46.59, 88.56]

Sequence (94 aa):
MIRFLGKRVYDSPSPAATSHPLAPEEVKSKFSDFLKLQKNPQPVHSSPSSSSSTQASQSKERVLWYDDPSELPWNYKTPSSSEIELVNGGGVIR